Protein AF-A0A959SXS5-F1 (afdb_monomer_lite)

Foldseek 3Di:
DPDPDVPPDDDPVVPVVDDPPDVVVVVVVVVCCVVVVPDVPPDLAEDPVLLVVQLVVQLVVVVVVVDDSVLSSQLSNQLRVVCCVVVSYSPDVCVVVPDCPDPVNVVSSCVSNPPD

Secondary structure (DSSP, 8-state):
---SSTTS---GGGGGG--TT-HHHHHHHHHHHHHTT------SS--HHHHHHHHHHHHHHHHHTT--HHHHHHHHHHHHHHHHHH-SSTT-HHHHT--TTSHHHHHHHHHHH---

pLDDT: mean 74.67, std 17.05, range [42.69, 94.56]

Structure (mmCIF, N/CA/C/O backbone):
data_AF-A0A959SXS5-F1
#
_entry.id   AF-A0A959SXS5-F1
#
loop_
_atom_site.group_PDB
_atom_site.id
_atom_site.type_symbol
_atom_site.label_atom_id
_atom_site.label_alt_id
_atom_site.label_comp_id
_atom_site.label_asym_id
_atom_site.label_entity_id
_atom_site.label_seq_id
_atom_site.pdbx_PDB_ins_code
_atom_site.Cartn_x
_atom_site.Cartn_y
_atom_site.Cartn_z
_atom_site.occupancy
_atom_site.B_iso_or_equiv
_atom_site.auth_seq_id
_atom_site.auth_comp_id
_atom_site.auth_asym_id
_atom_site.auth_atom_id
_atom_site.pdbx_PDB_model_num
ATOM 1 N N . MET A 1 1 ? 10.890 -42.074 20.984 1.00 45.19 1 MET A N 1
ATOM 2 C CA . MET A 1 1 ? 12.254 -41.497 21.011 1.00 45.19 1 MET A CA 1
ATOM 3 C C . MET A 1 1 ? 12.168 -39.970 20.905 1.00 45.19 1 MET A C 1
ATOM 5 O O . MET A 1 1 ? 12.590 -39.388 19.918 1.00 45.19 1 MET A O 1
ATOM 9 N N . GLN A 1 2 ? 11.579 -39.317 21.913 1.00 48.97 2 GLN A N 1
ATOM 10 C CA . GLN A 1 2 ? 11.253 -37.881 21.908 1.00 48.97 2 GLN A CA 1
ATOM 11 C C . GLN A 1 2 ? 12.361 -37.024 22.551 1.00 48.97 2 GLN A C 1
ATOM 13 O O . GLN A 1 2 ? 12.145 -36.422 23.594 1.00 48.97 2 GLN A O 1
ATOM 18 N N . LYS A 1 3 ? 13.591 -37.037 22.015 1.00 51.00 3 LYS A N 1
ATOM 19 C CA . LYS A 1 3 ? 14.726 -36.325 22.653 1.00 51.00 3 LYS A CA 1
ATOM 20 C C . LYS A 1 3 ? 15.728 -35.649 21.700 1.00 51.00 3 LYS A C 1
ATOM 22 O O . LYS A 1 3 ? 16.873 -35.437 22.089 1.00 51.00 3 LYS A O 1
ATOM 27 N N . LYS A 1 4 ? 15.350 -35.312 20.460 1.00 48.31 4 LYS A N 1
ATOM 28 C CA . LYS A 1 4 ? 16.303 -34.724 19.487 1.00 48.31 4 LYS A CA 1
ATOM 29 C C . LYS A 1 4 ? 15.881 -33.443 18.759 1.00 48.31 4 LYS A C 1
ATOM 31 O O . LYS A 1 4 ? 16.700 -32.933 18.006 1.00 48.31 4 LYS A O 1
ATOM 36 N N . VAL A 1 5 ? 14.688 -32.896 18.993 1.00 48.09 5 VAL A N 1
ATOM 37 C CA . VAL A 1 5 ? 14.233 -31.691 18.265 1.00 48.09 5 VAL A CA 1
ATOM 38 C C . VAL A 1 5 ? 14.624 -30.392 18.984 1.00 48.09 5 VAL A C 1
ATOM 40 O O . VAL A 1 5 ? 15.113 -29.469 18.346 1.00 48.09 5 VAL A O 1
ATOM 43 N N . GLU A 1 6 ? 14.566 -30.349 20.317 1.00 45.81 6 GLU A N 1
ATOM 44 C CA . GLU A 1 6 ? 14.839 -29.127 21.105 1.00 45.81 6 GLU A CA 1
ATOM 45 C C . GLU A 1 6 ? 16.315 -28.689 21.175 1.00 45.81 6 GLU A C 1
ATOM 47 O O . GLU A 1 6 ? 16.627 -27.688 21.810 1.00 45.81 6 GLU A O 1
ATOM 52 N N . LYS A 1 7 ? 17.255 -29.414 20.551 1.00 48.09 7 LYS A N 1
ATOM 53 C CA . LYS A 1 7 ? 18.697 -29.117 20.675 1.00 48.09 7 LYS A CA 1
ATOM 54 C C . LYS A 1 7 ? 19.372 -28.556 19.422 1.00 48.09 7 LYS A C 1
ATOM 56 O O . LYS A 1 7 ? 20.569 -28.293 19.496 1.00 48.09 7 LYS A O 1
ATOM 61 N N . LYS A 1 8 ? 18.668 -28.407 18.290 1.00 51.72 8 LYS A N 1
ATOM 62 C CA . LYS A 1 8 ? 19.306 -28.036 17.007 1.00 51.72 8 LYS A CA 1
ATOM 63 C C . LYS A 1 8 ? 18.982 -26.623 16.500 1.00 51.72 8 LYS A C 1
ATOM 65 O O . LYS A 1 8 ? 19.728 -26.130 15.664 1.00 51.72 8 LYS A O 1
ATOM 70 N N . TYR A 1 9 ? 17.961 -25.949 17.032 1.00 51.72 9 TYR A N 1
ATOM 71 C CA . TYR A 1 9 ? 17.512 -24.653 16.505 1.00 51.72 9 TYR A CA 1
ATOM 72 C C . TYR A 1 9 ? 17.329 -23.617 17.625 1.00 51.72 9 TYR A C 1
ATOM 74 O O . TYR A 1 9 ? 16.232 -23.494 18.167 1.00 51.72 9 TYR A O 1
ATOM 82 N N . PRO A 1 10 ? 18.394 -22.908 18.032 1.00 45.06 10 PRO A N 1
ATOM 83 C CA . P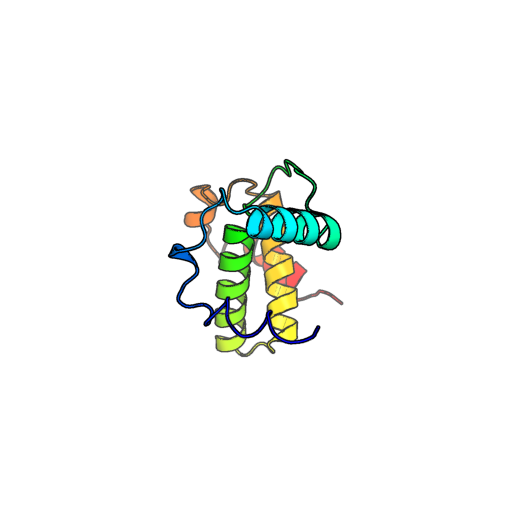RO A 1 10 ? 18.262 -21.745 18.894 1.00 45.06 10 PRO A CA 1
ATOM 84 C C . PRO A 1 10 ? 17.898 -20.519 18.043 1.00 45.06 10 PRO A C 1
ATOM 86 O O . PRO A 1 10 ? 18.715 -20.093 17.245 1.00 45.06 10 PRO A O 1
ATOM 89 N N . ASP A 1 11 ? 16.685 -19.997 18.239 1.00 47.75 11 ASP A N 1
ATOM 90 C CA . ASP A 1 11 ? 16.211 -18.633 17.927 1.00 47.75 11 ASP A CA 1
ATOM 91 C C . ASP A 1 11 ? 16.401 -18.057 16.492 1.00 47.75 11 ASP A C 1
ATOM 93 O O . ASP A 1 11 ? 17.235 -18.475 15.694 1.00 47.75 11 ASP A O 1
ATOM 97 N N . ALA A 1 12 ? 15.601 -17.047 16.131 1.00 50.56 12 ALA A N 1
ATOM 98 C CA . ALA A 1 12 ? 15.609 -16.411 14.804 1.00 50.56 12 ALA A CA 1
ATOM 99 C C . ALA A 1 12 ? 16.926 -15.667 14.475 1.00 50.56 12 ALA A C 1
ATOM 101 O O . ALA A 1 12 ? 17.135 -15.239 13.339 1.00 50.56 12 ALA A O 1
ATOM 102 N N . ALA A 1 13 ? 17.823 -15.526 15.457 1.00 49.69 13 ALA A N 1
ATOM 103 C CA . ALA A 1 13 ? 19.093 -14.812 15.358 1.00 49.69 13 ALA A CA 1
ATOM 104 C C . ALA A 1 13 ? 20.208 -15.566 14.599 1.00 49.69 13 ALA A C 1
ATOM 106 O O . ALA A 1 13 ? 21.196 -14.946 14.208 1.00 49.69 13 ALA A O 1
ATOM 107 N N . ASP A 1 14 ? 20.066 -16.873 14.353 1.00 51.84 14 ASP A N 1
ATOM 108 C CA . ASP A 1 14 ? 21.099 -17.708 13.714 1.00 51.84 14 ASP A CA 1
ATOM 109 C C . ASP A 1 14 ? 20.743 -18.147 12.275 1.00 51.84 14 ASP A C 1
ATOM 111 O O . ASP A 1 14 ? 21.318 -19.104 11.746 1.00 51.84 14 ASP A O 1
ATOM 115 N N . ALA A 1 15 ? 19.830 -17.428 11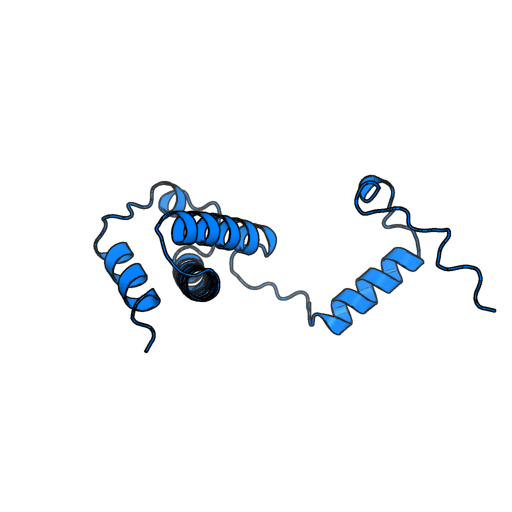.604 1.00 53.50 15 ALA A N 1
ATOM 116 C CA . ALA A 1 15 ? 19.420 -17.693 10.217 1.00 53.50 15 ALA A CA 1
ATOM 117 C C . ALA A 1 15 ? 20.605 -17.772 9.221 1.00 53.50 15 ALA A C 1
ATOM 119 O O . ALA A 1 15 ? 20.547 -18.508 8.238 1.00 53.50 15 ALA A O 1
ATOM 120 N N . ASP A 1 16 ? 21.703 -17.066 9.510 1.00 55.22 16 ASP A N 1
ATOM 121 C CA . ASP A 1 16 ? 22.919 -16.995 8.685 1.00 55.22 16 ASP A CA 1
ATOM 122 C C . ASP A 1 16 ? 23.753 -18.296 8.679 1.00 55.22 16 ASP A C 1
ATOM 124 O O . ASP A 1 16 ? 24.548 -18.537 7.775 1.00 55.22 16 ASP A O 1
ATOM 128 N N . LYS A 1 17 ? 23.548 -19.196 9.654 1.00 56.25 17 LYS A N 1
ATOM 129 C CA . LYS A 1 17 ? 24.293 -20.469 9.753 1.00 56.25 17 LYS A CA 1
ATOM 130 C C . LYS A 1 17 ? 23.618 -21.634 9.025 1.00 56.25 17 LYS A C 1
ATOM 132 O O . LYS A 1 17 ? 24.16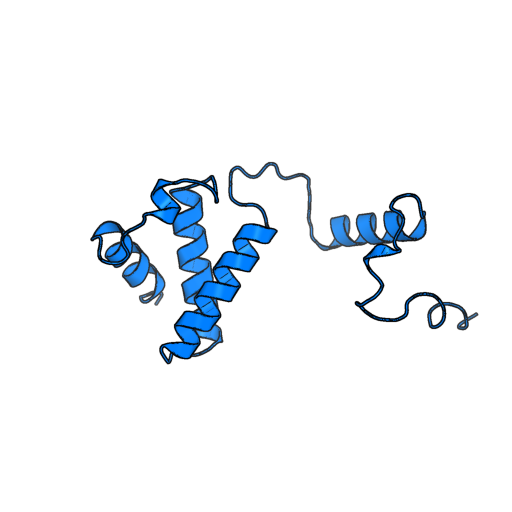0 -22.744 9.013 1.00 56.25 17 LYS A O 1
ATOM 137 N N . LEU A 1 18 ? 22.449 -21.416 8.418 1.00 55.59 18 LEU A N 1
ATOM 138 C CA . LEU A 1 18 ? 21.749 -22.440 7.644 1.00 55.59 18 LEU A CA 1
ATOM 139 C C . LEU A 1 18 ? 22.414 -22.620 6.277 1.00 55.59 18 LEU A C 1
ATOM 141 O O . LEU A 1 18 ? 22.201 -21.862 5.334 1.00 55.59 18 LEU A O 1
ATOM 145 N N . SER A 1 19 ? 23.215 -23.676 6.150 1.00 56.59 19 SER A N 1
ATOM 146 C CA . SER A 1 19 ? 23.745 -24.084 4.853 1.00 56.59 19 SER A CA 1
ATOM 147 C C . SER A 1 19 ? 22.636 -24.698 3.996 1.00 56.59 19 SER A C 1
ATOM 149 O O . SER A 1 19 ? 22.030 -25.698 4.381 1.00 56.59 19 SER A O 1
ATOM 151 N N . LEU A 1 20 ? 22.432 -24.171 2.781 1.00 54.50 20 LEU A N 1
ATOM 152 C CA . LEU A 1 20 ? 21.521 -24.738 1.770 1.00 54.50 20 LEU A CA 1
ATOM 153 C C . LEU A 1 20 ? 21.883 -26.182 1.360 1.00 54.50 20 LEU A C 1
ATOM 155 O O . LEU A 1 20 ? 21.122 -26.840 0.647 1.00 54.50 20 LEU A O 1
ATOM 159 N N . ALA A 1 21 ? 23.056 -26.679 1.763 1.00 55.22 21 ALA A N 1
ATOM 160 C CA . ALA A 1 21 ? 23.482 -28.048 1.514 1.00 55.22 21 ALA A CA 1
ATOM 161 C C . ALA A 1 21 ? 22.883 -29.061 2.506 1.00 55.22 21 ALA A C 1
ATOM 163 O O . ALA A 1 21 ? 22.855 -30.251 2.178 1.00 55.22 21 ALA A O 1
ATOM 164 N N . ASP A 1 22 ? 22.392 -28.613 3.665 1.00 67.06 22 ASP A N 1
ATOM 165 C CA . ASP A 1 22 ? 21.866 -29.489 4.712 1.00 67.06 22 ASP A CA 1
ATOM 166 C C . ASP A 1 22 ? 20.528 -30.106 4.276 1.00 67.06 22 ASP A C 1
ATOM 168 O O . ASP A 1 22 ? 19.618 -29.422 3.797 1.00 67.06 22 ASP A O 1
ATOM 172 N N . GLN A 1 23 ? 20.427 -31.429 4.383 1.00 60.81 23 GLN A N 1
ATOM 173 C CA . GLN A 1 23 ? 19.290 -32.179 3.850 1.00 60.81 23 GLN A CA 1
ATOM 174 C C . GLN A 1 23 ? 17.986 -31.852 4.595 1.00 60.81 23 GLN A C 1
ATOM 176 O O . GLN A 1 23 ? 16.935 -31.805 3.962 1.00 60.81 23 GLN A O 1
ATOM 181 N N . ASP A 1 24 ? 18.059 -31.541 5.892 1.00 61.03 24 ASP A N 1
ATOM 182 C CA . ASP A 1 24 ? 16.910 -31.101 6.694 1.00 61.03 24 ASP A CA 1
ATOM 183 C C . ASP A 1 24 ? 16.374 -29.737 6.225 1.00 61.03 24 ASP A C 1
ATOM 185 O O . ASP A 1 24 ? 15.165 -29.520 6.187 1.00 61.03 24 ASP A O 1
ATOM 189 N N . VAL A 1 25 ? 17.258 -28.825 5.804 1.00 64.56 25 VAL A N 1
ATOM 190 C CA . VAL A 1 25 ? 16.866 -27.508 5.271 1.00 64.56 25 VAL A CA 1
ATOM 191 C C . VAL A 1 25 ? 16.173 -27.663 3.923 1.00 64.56 25 VAL A C 1
ATOM 193 O O . VAL A 1 25 ? 15.182 -26.989 3.653 1.00 64.56 25 VAL A O 1
ATOM 196 N N . LYS A 1 26 ? 16.645 -28.593 3.087 1.00 66.38 26 LYS A N 1
ATOM 197 C CA . LYS A 1 26 ? 15.996 -28.914 1.808 1.00 66.38 26 LYS A CA 1
ATOM 198 C C . LYS A 1 26 ? 14.610 -29.517 2.006 1.00 66.38 26 LYS A C 1
ATOM 200 O O . LYS A 1 26 ? 13.702 -29.144 1.269 1.00 66.38 26 LYS A O 1
ATOM 205 N N . ASP A 1 27 ? 14.450 -30.406 2.983 1.00 67.69 27 ASP A N 1
ATOM 206 C CA . ASP A 1 27 ? 13.166 -31.040 3.293 1.00 67.69 27 ASP A CA 1
ATOM 207 C C . ASP A 1 27 ? 12.167 -30.016 3.852 1.00 67.69 27 ASP A C 1
ATOM 209 O O . ASP A 1 27 ? 11.038 -29.931 3.377 1.00 67.69 27 ASP A O 1
ATOM 213 N N . MET A 1 28 ? 12.621 -29.124 4.741 1.00 64.56 28 MET A N 1
ATOM 214 C CA . MET A 1 28 ? 11.793 -28.044 5.287 1.00 64.56 28 MET A CA 1
ATOM 215 C C . MET A 1 28 ? 11.410 -26.998 4.228 1.00 64.56 28 MET A C 1
ATOM 217 O O . MET A 1 28 ? 10.277 -26.527 4.211 1.00 64.56 28 MET A O 1
ATOM 221 N N . ILE A 1 29 ? 12.308 -26.663 3.291 1.00 67.19 29 ILE A N 1
ATOM 222 C CA . ILE A 1 29 ? 11.976 -25.811 2.134 1.00 67.19 29 ILE A CA 1
ATOM 223 C C . ILE A 1 29 ? 10.987 -26.521 1.202 1.00 67.19 29 ILE A C 1
ATOM 225 O O . ILE A 1 29 ? 10.078 -25.876 0.678 1.00 67.19 29 ILE A O 1
ATOM 229 N N . ALA A 1 30 ? 11.152 -27.824 0.968 1.00 64.12 30 ALA A N 1
ATOM 230 C CA . ALA A 1 30 ? 10.249 -28.600 0.126 1.00 64.12 30 ALA A CA 1
ATOM 231 C C . ALA A 1 30 ? 8.845 -28.691 0.741 1.00 64.12 30 ALA A C 1
ATOM 233 O O . ALA A 1 30 ? 7.860 -28.512 0.023 1.00 64.12 30 ALA A O 1
ATOM 234 N N . ASP A 1 31 ? 8.753 -28.888 2.056 1.00 64.50 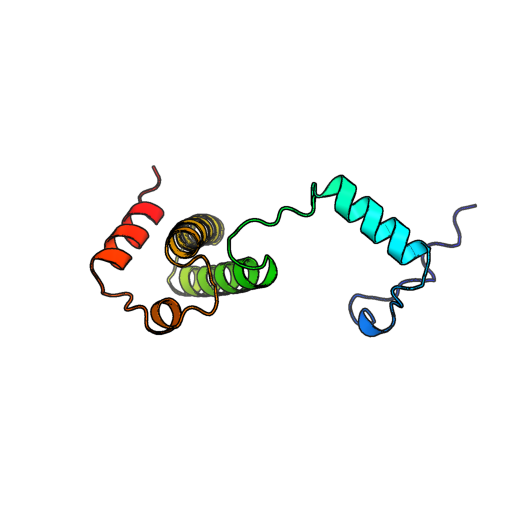31 ASP A N 1
ATOM 235 C CA . ASP A 1 31 ? 7.489 -28.929 2.788 1.00 64.50 31 ASP A CA 1
ATOM 236 C C . ASP A 1 31 ? 6.825 -27.544 2.849 1.00 64.50 31 ASP A C 1
ATOM 238 O O . ASP A 1 31 ? 5.661 -27.416 2.475 1.00 64.50 31 ASP A O 1
ATOM 242 N N . CYS A 1 32 ? 7.583 -26.473 3.130 1.00 61.66 32 CYS A N 1
ATOM 243 C CA . CYS A 1 32 ? 7.086 -25.095 3.021 1.00 61.66 32 CYS A CA 1
ATOM 244 C C . CYS A 1 32 ? 6.585 -24.767 1.608 1.00 61.66 32 CYS A C 1
ATOM 246 O O . CYS A 1 32 ? 5.524 -24.167 1.461 1.00 61.66 32 CYS A O 1
ATOM 248 N N . ARG A 1 33 ? 7.295 -25.175 0.545 1.00 64.38 33 ARG A N 1
ATOM 249 C CA . ARG A 1 33 ? 6.829 -24.976 -0.842 1.00 64.38 33 ARG A CA 1
ATOM 250 C C . ARG A 1 33 ? 5.527 -25.722 -1.121 1.00 64.38 33 ARG A C 1
ATOM 252 O O . ARG A 1 33 ? 4.664 -25.194 -1.821 1.00 64.38 33 ARG A O 1
ATOM 259 N N . LYS A 1 34 ? 5.382 -26.928 -0.572 1.00 54.91 34 LYS A N 1
ATOM 260 C CA . LYS A 1 34 ? 4.215 -27.789 -0.773 1.00 54.91 34 LYS A CA 1
ATOM 261 C C . LYS A 1 34 ? 3.001 -27.338 0.043 1.00 54.91 34 LYS A C 1
ATOM 263 O O . LYS A 1 34 ? 1.887 -27.419 -0.464 1.00 54.91 34 LYS A O 1
ATOM 268 N N . ALA A 1 35 ? 3.211 -26.817 1.252 1.00 51.09 35 ALA A N 1
ATOM 269 C CA . ALA A 1 35 ? 2.170 -26.262 2.114 1.00 51.09 35 ALA A CA 1
ATOM 270 C C . ALA A 1 35 ? 1.738 -24.846 1.689 1.00 51.09 35 ALA A C 1
ATOM 272 O O . ALA A 1 35 ? 0.565 -24.505 1.807 1.00 51.09 35 ALA A O 1
ATOM 273 N N . ALA A 1 36 ? 2.657 -24.034 1.153 1.00 55.12 36 ALA A N 1
ATOM 274 C CA . ALA A 1 36 ? 2.380 -22.654 0.750 1.00 55.12 36 ALA A CA 1
ATOM 275 C C . ALA A 1 36 ? 1.904 -22.498 -0.706 1.00 55.12 36 ALA A C 1
ATOM 277 O O . ALA A 1 36 ? 1.686 -21.371 -1.146 1.00 55.12 36 ALA A O 1
ATOM 278 N N . GLY A 1 37 ? 1.789 -23.586 -1.479 1.00 49.19 37 GLY A N 1
ATOM 279 C CA . GLY A 1 37 ? 1.415 -23.504 -2.896 1.00 49.19 37 GLY A CA 1
ATOM 280 C C . GLY A 1 37 ? 2.382 -22.657 -3.731 1.00 49.19 37 GLY A C 1
ATOM 281 O O . GLY A 1 37 ? 1.992 -22.123 -4.767 1.00 49.19 37 GLY A O 1
ATOM 282 N N . ILE A 1 38 ? 3.642 -22.520 -3.297 1.00 58.56 38 ILE A N 1
ATOM 283 C CA . ILE A 1 38 ? 4.672 -21.790 -4.043 1.00 58.56 38 ILE A CA 1
ATOM 284 C C . ILE A 1 38 ? 5.184 -22.734 -5.131 1.00 58.56 38 ILE A C 1
ATOM 286 O O . ILE A 1 38 ? 6.265 -23.322 -5.047 1.00 58.56 38 ILE A O 1
ATOM 290 N N . GLY A 1 39 ? 4.361 -22.894 -6.166 1.00 49.72 39 GLY A N 1
ATOM 291 C CA . GLY A 1 39 ? 4.880 -23.144 -7.497 1.00 49.72 39 GLY A CA 1
ATOM 292 C C . GLY A 1 39 ? 5.826 -22.004 -7.857 1.00 49.72 39 GLY A C 1
ATOM 293 O O . GLY A 1 39 ? 5.687 -20.880 -7.373 1.00 49.72 39 GLY A O 1
ATOM 294 N N . THR A 1 40 ? 6.816 -22.284 -8.694 1.00 51.47 40 THR A N 1
ATOM 295 C CA . THR A 1 40 ? 7.538 -21.248 -9.432 1.00 51.47 40 THR A CA 1
ATOM 296 C C . THR A 1 40 ? 6.552 -20.583 -10.389 1.00 51.47 40 THR A C 1
ATOM 298 O O . THR A 1 40 ? 6.552 -20.853 -11.586 1.00 51.47 40 THR A O 1
ATOM 301 N N . SER A 1 41 ? 5.648 -19.781 -9.842 1.00 46.72 41 SER A N 1
ATOM 302 C CA . SER A 1 41 ? 4.830 -18.860 -10.596 1.00 46.72 41 SER A CA 1
ATOM 303 C C . SER A 1 41 ? 5.749 -17.690 -10.874 1.00 46.72 41 SER A C 1
ATOM 305 O O . SER A 1 41 ? 5.992 -16.846 -10.013 1.00 46.72 41 SER A O 1
ATOM 307 N N . SER A 1 42 ? 6.344 -17.699 -12.063 1.00 51.25 42 SER A N 1
ATOM 308 C CA . SER A 1 42 ? 6.733 -16.470 -12.737 1.00 51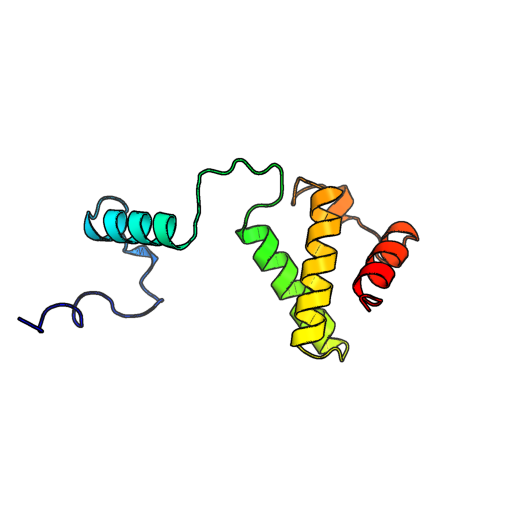.25 42 SER A CA 1
ATOM 309 C C . SER A 1 42 ? 5.457 -15.646 -12.904 1.00 51.25 42 SER A C 1
ATOM 311 O O . SER A 1 42 ? 4.782 -15.736 -13.921 1.00 51.25 42 SER A O 1
ATOM 313 N N . SER A 1 43 ? 5.054 -14.967 -11.837 1.00 48.78 43 SER A N 1
ATOM 314 C CA . SER A 1 43 ? 4.000 -13.974 -11.876 1.00 48.78 43 SER A CA 1
ATOM 315 C C . SER A 1 43 ? 4.703 -12.669 -12.203 1.00 48.78 43 SER A C 1
ATOM 317 O O . SER A 1 43 ? 5.473 -12.173 -11.385 1.00 48.78 43 SER A O 1
ATOM 319 N N . ASP A 1 44 ? 4.518 -12.171 -13.422 1.00 63.16 44 ASP A N 1
ATOM 320 C CA . ASP A 1 44 ? 4.816 -10.786 -13.775 1.00 63.16 44 ASP A CA 1
ATOM 321 C C . ASP A 1 44 ? 4.213 -9.862 -12.700 1.00 63.16 44 ASP A C 1
ATOM 323 O O . ASP A 1 44 ? 2.993 -9.788 -12.563 1.00 63.16 44 ASP A O 1
ATOM 327 N N . GLY A 1 45 ? 5.062 -9.237 -11.882 1.00 72.81 45 GLY A N 1
ATOM 328 C CA . GLY A 1 45 ? 4.647 -8.479 -10.702 1.00 72.81 45 GLY A CA 1
ATOM 329 C C . GLY A 1 45 ? 5.782 -8.294 -9.695 1.00 72.81 45 GLY A C 1
ATOM 330 O O . GLY A 1 45 ? 6.935 -8.661 -9.950 1.00 72.81 45 GLY A O 1
ATOM 331 N N . TRP A 1 46 ? 5.470 -7.706 -8.538 1.00 85.81 46 TRP A N 1
ATOM 332 C CA . TRP A 1 46 ? 6.473 -7.406 -7.520 1.00 85.81 46 TRP A CA 1
ATOM 333 C C . TRP A 1 46 ? 6.969 -8.675 -6.830 1.00 85.81 46 TRP A C 1
ATOM 335 O O . TRP A 1 46 ? 6.264 -9.678 -6.702 1.00 85.81 46 TRP A O 1
ATOM 345 N N . SER A 1 47 ? 8.198 -8.626 -6.315 1.00 86.31 47 SER A N 1
ATOM 346 C CA . SER A 1 47 ? 8.692 -9.707 -5.466 1.00 86.31 47 SER A CA 1
ATOM 347 C C . SER A 1 47 ? 7.861 -9.777 -4.187 1.00 86.31 47 SER A C 1
ATOM 349 O O . SER A 1 47 ? 7.501 -8.748 -3.624 1.00 86.31 47 SER A O 1
ATOM 351 N N . ARG A 1 48 ? 7.657 -10.979 -3.632 1.00 83.50 48 ARG A N 1
ATOM 352 C CA . ARG A 1 48 ? 6.947 -11.141 -2.346 1.00 83.50 48 ARG A CA 1
ATOM 353 C C . ARG A 1 48 ? 7.533 -10.272 -1.229 1.00 83.50 48 ARG A C 1
ATOM 355 O O . ARG A 1 48 ? 6.805 -9.810 -0.360 1.00 83.50 48 ARG A O 1
ATOM 362 N N . LYS A 1 49 ? 8.851 -10.054 -1.254 1.00 85.62 49 LYS A N 1
ATOM 363 C CA . LYS A 1 49 ? 9.522 -9.131 -0.338 1.00 85.62 49 LYS A CA 1
ATOM 364 C C . LYS A 1 49 ? 9.039 -7.688 -0.534 1.00 85.62 49 LYS A C 1
ATOM 366 O O . LYS A 1 49 ? 8.598 -7.091 0.436 1.00 85.62 49 LYS A O 1
ATOM 371 N N . ASP A 1 50 ? 9.037 -7.184 -1.764 1.00 86.44 50 ASP A N 1
ATOM 372 C CA . ASP A 1 50 ? 8.596 -5.819 -2.083 1.00 86.44 50 ASP A CA 1
ATOM 373 C C . ASP A 1 50 ? 7.115 -5.599 -1.751 1.00 86.44 50 ASP A C 1
ATOM 375 O O . ASP A 1 50 ? 6.751 -4.558 -1.210 1.00 86.44 50 ASP A O 1
ATOM 379 N N . GLN A 1 51 ? 6.267 -6.600 -2.013 1.00 88.69 51 GLN A N 1
ATOM 380 C CA . GLN A 1 51 ? 4.854 -6.573 -1.624 1.00 88.69 51 GLN A CA 1
ATOM 381 C C . GLN A 1 51 ? 4.706 -6.418 -0.105 1.00 88.69 51 GLN A C 1
ATOM 383 O O . GLN A 1 51 ? 4.002 -5.526 0.364 1.00 88.69 51 GLN A O 1
ATOM 388 N N . LEU A 1 52 ? 5.413 -7.247 0.673 1.00 89.12 52 LEU A N 1
ATOM 389 C CA . LEU A 1 52 ? 5.382 -7.191 2.136 1.00 89.12 52 LEU A CA 1
ATOM 390 C C . LEU A 1 52 ? 5.963 -5.882 2.682 1.00 89.12 52 LEU A C 1
ATOM 392 O O . LEU A 1 52 ? 5.408 -5.326 3.626 1.00 89.12 52 LEU A O 1
ATOM 396 N N . ASP A 1 53 ? 7.066 -5.391 2.118 1.00 90.62 53 ASP A N 1
ATOM 397 C CA . ASP A 1 53 ? 7.678 -4.123 2.525 1.00 90.62 53 ASP A CA 1
ATOM 398 C C . ASP A 1 53 ? 6.720 -2.944 2.265 1.00 90.62 53 ASP A C 1
ATOM 400 O O . ASP A 1 53 ? 6.543 -2.085 3.135 1.00 90.62 53 ASP A O 1
ATOM 404 N N . PHE A 1 54 ? 6.033 -2.930 1.117 1.00 91.06 54 PHE A N 1
ATOM 405 C CA . PHE A 1 54 ? 5.033 -1.912 0.800 1.00 91.06 54 PHE A CA 1
ATOM 406 C C . PHE A 1 54 ? 3.824 -1.973 1.730 1.00 91.06 54 PHE A C 1
ATOM 408 O O . PHE A 1 54 ? 3.473 -0.955 2.326 1.00 91.06 54 PHE A O 1
ATOM 415 N N . VAL A 1 55 ? 3.204 -3.149 1.883 1.00 91.94 55 VAL A N 1
ATOM 416 C CA . VAL A 1 55 ? 1.995 -3.299 2.705 1.00 91.94 55 VAL A CA 1
ATOM 417 C C . VAL A 1 55 ? 2.300 -2.943 4.157 1.00 91.94 55 VAL A C 1
ATOM 419 O O . VAL A 1 55 ? 1.584 -2.129 4.729 1.00 91.94 55 VAL A O 1
ATOM 422 N N . ASN A 1 56 ? 3.406 -3.429 4.731 1.00 92.75 56 ASN A N 1
ATOM 423 C CA . ASN A 1 56 ? 3.788 -3.068 6.101 1.00 92.75 56 ASN A CA 1
ATOM 424 C C . ASN A 1 56 ? 4.004 -1.559 6.264 1.00 92.75 56 ASN A C 1
ATOM 426 O O . ASN A 1 56 ? 3.522 -0.964 7.227 1.00 92.75 56 ASN A O 1
ATOM 430 N N . SER A 1 57 ? 4.721 -0.917 5.339 1.00 92.38 57 SER A N 1
ATOM 431 C CA . SER A 1 57 ? 4.947 0.533 5.387 1.00 92.38 57 SER A CA 1
ATOM 432 C C . SER A 1 57 ? 3.635 1.315 5.275 1.00 92.38 57 SER A C 1
ATOM 434 O O . SER A 1 57 ? 3.398 2.259 6.032 1.00 92.38 57 SER A O 1
ATOM 436 N N . CYS A 1 58 ? 2.756 0.892 4.366 1.00 92.69 58 CYS A N 1
ATOM 437 C CA . CYS A 1 58 ? 1.446 1.489 4.166 1.00 92.69 58 CYS A CA 1
ATOM 438 C C . CYS A 1 58 ? 0.567 1.354 5.417 1.00 92.69 58 CYS A C 1
ATOM 440 O O . CYS A 1 58 ? 0.012 2.355 5.867 1.00 92.69 58 CYS A O 1
ATOM 442 N N . VAL A 1 59 ? 0.493 0.159 6.014 1.00 93.44 59 VAL A N 1
ATOM 443 C CA . VAL A 1 59 ? -0.330 -0.112 7.203 1.00 93.44 59 VAL A CA 1
ATOM 444 C C . VAL A 1 59 ? 0.129 0.745 8.371 1.00 93.44 59 VAL A C 1
ATOM 446 O O . VAL A 1 59 ? -0.693 1.425 8.975 1.00 93.44 59 VAL A O 1
ATOM 449 N N . ASN A 1 60 ? 1.440 0.797 8.636 1.00 94.56 60 ASN A N 1
ATOM 450 C CA . ASN A 1 60 ? 1.984 1.644 9.698 1.00 94.56 60 ASN A CA 1
ATOM 451 C C . ASN A 1 60 ? 1.548 3.106 9.521 1.00 94.56 60 ASN A C 1
ATOM 453 O O . ASN A 1 60 ? 1.025 3.703 10.456 1.00 94.56 60 ASN A O 1
ATOM 457 N N . LYS A 1 61 ? 1.659 3.656 8.304 1.00 91.94 61 LYS A N 1
ATOM 458 C CA . LYS A 1 61 ? 1.234 5.036 8.022 1.00 91.94 61 LYS A CA 1
ATOM 459 C C . LYS A 1 61 ? -0.275 5.243 8.126 1.00 91.94 61 LYS A C 1
ATOM 461 O O . LYS A 1 61 ? -0.710 6.299 8.576 1.00 91.94 61 LYS A O 1
ATOM 466 N N . ALA A 1 62 ? -1.073 4.274 7.688 1.00 90.81 62 ALA A N 1
ATOM 467 C CA . ALA A 1 62 ? -2.527 4.346 7.770 1.00 90.81 62 ALA A CA 1
ATOM 468 C C . ALA A 1 62 ? -3.000 4.317 9.232 1.00 90.81 62 ALA A C 1
ATOM 470 O O . ALA A 1 62 ? -3.843 5.127 9.619 1.00 90.81 62 ALA A O 1
ATOM 471 N N . VAL A 1 63 ? -2.392 3.463 10.059 1.00 94.44 63 VAL A N 1
ATOM 472 C CA . VAL A 1 63 ? -2.646 3.400 11.504 1.00 94.44 63 VAL A CA 1
ATOM 473 C C . VAL A 1 63 ? -2.183 4.679 12.206 1.00 94.44 63 VAL A C 1
ATOM 475 O O . VAL A 1 63 ? -2.934 5.242 13.000 1.00 94.44 63 VAL A O 1
ATOM 478 N N . GLU A 1 64 ? -1.002 5.212 11.869 1.00 94.12 64 GLU A N 1
ATOM 479 C CA . GLU A 1 64 ? -0.552 6.535 12.341 1.00 94.12 64 GLU A CA 1
ATOM 480 C C . GLU A 1 64 ? -1.535 7.656 11.951 1.00 94.12 64 GLU A C 1
ATOM 482 O O . GLU A 1 64 ? -1.704 8.627 12.690 1.00 94.12 64 GLU A O 1
ATOM 487 N N . GLY A 1 65 ? -2.209 7.510 10.806 1.00 88.44 65 GLY A N 1
ATOM 488 C CA . GLY A 1 65 ? -3.271 8.393 10.325 1.00 88.44 65 GLY A CA 1
ATOM 489 C C . GLY A 1 65 ? -4.636 8.195 10.997 1.00 88.44 65 GLY A C 1
ATOM 490 O O . GLY A 1 65 ? -5.562 8.946 10.694 1.00 88.44 65 GLY A O 1
ATOM 491 N N . GLY A 1 66 ? -4.769 7.226 11.908 1.00 91.00 66 GLY A N 1
ATOM 492 C CA . GLY A 1 66 ? -5.990 6.955 12.671 1.00 91.00 66 GLY A CA 1
ATOM 493 C C . GLY A 1 66 ? -6.903 5.872 12.089 1.00 91.00 66 GLY A C 1
ATOM 494 O O . GLY A 1 66 ? -8.036 5.747 12.547 1.00 91.00 66 GLY A O 1
ATOM 495 N N . MET A 1 67 ? -6.444 5.104 11.097 1.00 90.88 67 MET A N 1
ATOM 496 C CA . MET A 1 67 ? -7.168 3.933 10.593 1.00 90.88 67 MET A CA 1
ATOM 497 C C . MET A 1 67 ? -6.993 2.734 11.540 1.00 90.88 67 MET A C 1
ATOM 499 O O . MET A 1 67 ? -5.934 2.565 12.144 1.00 90.88 67 MET A O 1
ATOM 503 N N . GLU A 1 68 ? -8.017 1.889 11.677 1.00 93.38 68 GLU A N 1
ATOM 504 C CA . GLU A 1 68 ? -7.889 0.635 12.427 1.00 93.38 68 GLU A CA 1
ATOM 505 C C . GLU A 1 68 ? -6.954 -0.338 11.690 1.00 93.38 68 GLU A C 1
ATOM 507 O O . GLU A 1 68 ? -6.890 -0.329 10.464 1.00 93.38 68 GLU A O 1
ATOM 512 N N . GLU A 1 69 ? -6.222 -1.187 12.414 1.00 89.94 69 GLU A N 1
ATOM 513 C CA . GLU A 1 69 ? -5.209 -2.078 11.825 1.00 89.94 69 GLU A CA 1
ATOM 514 C C . GLU A 1 69 ? -5.781 -3.001 10.733 1.00 89.94 69 GLU A C 1
ATOM 516 O O . GLU A 1 69 ? -5.167 -3.162 9.680 1.00 89.94 69 GLU A O 1
ATOM 521 N N . LEU A 1 70 ? -6.981 -3.557 10.937 1.00 89.62 70 LEU A N 1
ATOM 522 C CA . LEU A 1 70 ? -7.637 -4.435 9.958 1.00 89.62 70 LEU A CA 1
ATOM 523 C C . LEU A 1 70 ? -8.102 -3.684 8.700 1.00 89.62 70 LEU A C 1
ATOM 525 O O . LEU A 1 70 ? -7.982 -4.202 7.583 1.00 89.62 70 LEU A O 1
ATOM 529 N N . ASP A 1 71 ? -8.592 -2.458 8.871 1.00 89.00 71 ASP A N 1
ATOM 530 C CA . ASP A 1 71 ? -8.984 -1.591 7.759 1.00 89.00 71 ASP A CA 1
ATOM 531 C C . ASP A 1 71 ? -7.751 -1.110 6.990 1.00 89.00 71 ASP A C 1
ATOM 533 O O . ASP A 1 71 ? -7.739 -1.125 5.760 1.00 89.00 71 ASP A O 1
ATOM 537 N N . ALA A 1 72 ? -6.674 -0.773 7.704 1.00 91.75 72 ALA A N 1
ATOM 538 C CA . ALA A 1 72 ? -5.385 -0.399 7.136 1.00 91.75 72 ALA A CA 1
ATOM 539 C C . ALA A 1 72 ? -4.789 -1.537 6.315 1.00 91.75 72 ALA A C 1
ATOM 541 O O . ALA A 1 72 ? -4.341 -1.306 5.194 1.00 91.75 72 ALA A O 1
ATOM 542 N N . GLN A 1 73 ? -4.831 -2.764 6.836 1.00 91.94 73 GLN A N 1
ATOM 543 C CA . GLN A 1 73 ? -4.413 -3.963 6.116 1.00 91.94 73 GLN A CA 1
ATOM 544 C C . GLN A 1 73 ? -5.189 -4.088 4.797 1.00 91.94 73 GLN A C 1
ATOM 546 O O . GLN A 1 73 ? -4.594 -4.091 3.721 1.00 91.94 73 GLN A O 1
ATOM 551 N N . SER A 1 74 ? -6.523 -4.065 4.869 1.00 92.00 74 SER A N 1
ATOM 552 C CA . SER A 1 74 ? -7.406 -4.199 3.702 1.00 92.00 74 SER A CA 1
ATOM 553 C C . SER A 1 74 ? -7.204 -3.085 2.664 1.00 92.00 74 SER A C 1
ATOM 555 O O . SER A 1 74 ? -7.170 -3.344 1.455 1.00 92.00 74 SER A O 1
ATOM 557 N N . TYR A 1 75 ? -7.036 -1.845 3.125 1.00 92.44 75 TYR A N 1
ATOM 558 C CA . TYR A 1 75 ? -6.740 -0.682 2.293 1.00 92.44 75 TYR A CA 1
ATOM 559 C C . TYR A 1 75 ? -5.383 -0.821 1.590 1.00 92.44 75 TYR A C 1
ATOM 561 O O . TYR A 1 75 ? -5.283 -0.623 0.376 1.00 92.44 75 TYR A O 1
ATOM 569 N N . CYS A 1 76 ? -4.343 -1.200 2.327 1.00 93.44 76 CYS A N 1
ATOM 570 C CA . CYS A 1 76 ? -2.986 -1.304 1.807 1.00 93.44 76 CYS A CA 1
ATOM 571 C C . CYS A 1 76 ? -2.805 -2.477 0.845 1.00 93.44 76 CYS A C 1
ATOM 573 O O . CYS A 1 76 ? -2.146 -2.308 -0.181 1.00 93.44 76 CYS A O 1
ATOM 575 N N . ASP A 1 77 ? -3.443 -3.617 1.110 1.00 91.38 77 ASP A N 1
ATOM 576 C CA . ASP A 1 77 ? -3.497 -4.741 0.172 1.00 91.38 77 ASP A CA 1
ATOM 577 C C . ASP A 1 77 ? -4.221 -4.339 -1.128 1.00 91.38 77 ASP A C 1
ATOM 579 O O . ASP A 1 77 ? -3.756 -4.626 -2.232 1.00 91.38 77 ASP A O 1
ATOM 583 N N . CYS A 1 78 ? -5.321 -3.581 -1.028 1.00 94.00 78 CYS A N 1
ATOM 584 C CA . CYS A 1 78 ? -6.007 -3.044 -2.205 1.00 94.00 78 CYS A CA 1
ATOM 585 C C . CYS A 1 78 ? -5.125 -2.091 -3.028 1.00 94.00 78 CYS A C 1
ATOM 587 O O . CYS A 1 78 ? -5.096 -2.167 -4.260 1.00 94.00 78 CYS A O 1
ATOM 589 N N . MET A 1 79 ? -4.408 -1.189 -2.357 1.00 91.81 79 MET A N 1
ATOM 590 C CA . MET A 1 79 ? -3.514 -0.237 -3.014 1.00 91.81 79 MET A CA 1
ATOM 591 C C . MET A 1 79 ? -2.340 -0.944 -3.688 1.00 91.81 79 MET A C 1
ATOM 593 O O . MET A 1 79 ? -1.986 -0.592 -4.814 1.00 91.81 79 MET A O 1
ATOM 597 N N . GLN A 1 80 ? -1.771 -1.956 -3.032 1.00 90.75 80 GLN A N 1
ATOM 598 C CA . GLN A 1 80 ? -0.681 -2.762 -3.570 1.00 90.75 80 GLN A CA 1
ATOM 599 C C . GLN A 1 80 ? -1.096 -3.465 -4.866 1.00 90.75 80 GLN A C 1
ATOM 601 O O . GLN A 1 80 ? -0.396 -3.330 -5.865 1.00 90.75 80 GLN A O 1
ATOM 606 N N . ASP A 1 81 ? -2.256 -4.127 -4.895 1.00 90.25 81 ASP A N 1
ATOM 607 C CA . ASP A 1 81 ? -2.773 -4.801 -6.096 1.00 90.25 81 ASP A CA 1
ATOM 608 C C . ASP A 1 81 ? -2.942 -3.829 -7.280 1.00 90.25 81 ASP A C 1
ATOM 610 O O . ASP A 1 81 ? -2.546 -4.125 -8.411 1.00 90.25 81 ASP A O 1
ATOM 614 N N . LYS A 1 82 ? -3.486 -2.632 -7.032 1.00 90.31 82 LYS A N 1
ATOM 615 C CA . LYS A 1 82 ? -3.662 -1.613 -8.080 1.00 90.31 82 LYS A CA 1
ATOM 616 C C . LYS A 1 82 ? -2.333 -1.050 -8.577 1.00 90.31 82 LYS A C 1
ATOM 618 O O . LYS A 1 82 ? -2.186 -0.811 -9.778 1.00 90.31 82 LYS A O 1
ATOM 623 N N . LEU A 1 83 ? -1.385 -0.828 -7.669 1.00 89.12 83 LEU A N 1
ATOM 624 C CA . LEU A 1 83 ? -0.055 -0.337 -8.009 1.00 89.12 83 LEU A CA 1
ATOM 625 C C . LEU A 1 83 ? 0.747 -1.382 -8.771 1.00 89.12 83 LEU A C 1
ATOM 627 O O . LEU A 1 83 ? 1.326 -1.032 -9.788 1.00 89.12 83 LEU A O 1
ATOM 631 N N . GLU A 1 84 ? 0.721 -2.646 -8.360 1.00 88.38 84 GLU A N 1
ATO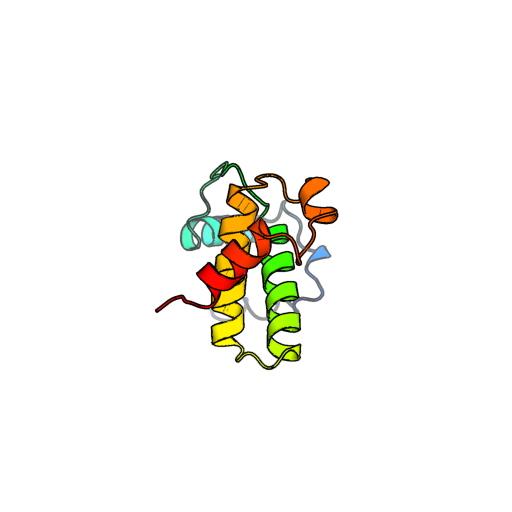M 632 C CA . GLU A 1 84 ? 1.407 -3.735 -9.059 1.00 88.38 84 GLU A CA 1
ATOM 633 C C . GLU A 1 84 ? 0.844 -3.937 -10.472 1.00 88.38 84 GLU A C 1
ATOM 635 O O . GLU A 1 84 ? 1.600 -4.092 -11.427 1.00 88.38 84 GLU A O 1
ATOM 640 N N . LYS A 1 85 ? -0.479 -3.832 -10.653 1.00 87.62 85 LYS A N 1
ATOM 641 C CA . LYS A 1 85 ? -1.103 -3.890 -11.989 1.00 87.62 85 LYS A CA 1
ATOM 642 C C . LYS A 1 85 ? -0.670 -2.752 -12.907 1.00 87.62 85 LYS A C 1
ATOM 644 O O . LYS A 1 85 ? -0.616 -2.935 -14.122 1.00 87.62 85 LYS A O 1
ATOM 649 N N . LYS A 1 86 ? -0.420 -1.567 -12.347 1.00 86.94 86 LYS A N 1
ATOM 650 C CA . LYS A 1 86 ? -0.010 -0.388 -13.119 1.00 86.94 86 LYS A CA 1
ATOM 651 C C . LYS A 1 86 ? 1.504 -0.330 -13.333 1.00 86.94 86 LYS A C 1
ATOM 653 O O . LYS A 1 86 ? 1.947 0.073 -14.402 1.00 86.94 86 LYS A O 1
ATOM 658 N N . TYR A 1 87 ? 2.261 -0.756 -12.333 1.00 88.31 87 TYR A N 1
ATOM 659 C CA . TYR A 1 87 ? 3.715 -0.779 -12.275 1.00 88.31 87 TYR A CA 1
ATOM 660 C C . TYR A 1 87 ? 4.143 -2.196 -11.898 1.00 88.31 87 TYR A C 1
ATOM 662 O O . TYR A 1 87 ? 4.438 -2.455 -10.735 1.00 88.31 87 TYR A O 1
ATOM 670 N N . PRO A 1 88 ? 4.191 -3.140 -12.850 1.00 85.31 88 PRO A N 1
ATOM 671 C CA . PRO A 1 88 ? 4.569 -4.524 -12.558 1.00 85.31 88 PRO A CA 1
ATOM 672 C C . PRO A 1 88 ? 6.012 -4.654 -12.048 1.00 85.31 88 PRO A C 1
ATOM 674 O O . PRO A 1 88 ? 6.377 -5.679 -11.481 1.00 85.31 88 PRO A O 1
ATOM 677 N N . ASN A 1 89 ? 6.830 -3.611 -12.212 1.00 82.56 89 ASN A N 1
ATOM 678 C CA . ASN A 1 89 ? 8.156 -3.502 -11.624 1.00 82.56 89 ASN A CA 1
ATOM 679 C C . ASN A 1 89 ? 8.118 -2.592 -10.382 1.00 82.56 89 ASN A C 1
ATOM 681 O O . ASN A 1 89 ? 7.810 -1.407 -10.485 1.00 82.56 89 ASN A O 1
ATOM 685 N N . SER A 1 90 ? 8.480 -3.133 -9.218 1.00 79.12 90 SER A N 1
ATOM 686 C CA . SER A 1 90 ? 8.559 -2.400 -7.943 1.00 79.12 90 SER A CA 1
ATOM 687 C C . SER A 1 90 ? 9.625 -1.299 -7.929 1.00 79.12 90 SER A C 1
ATOM 689 O O . SER A 1 90 ? 9.558 -0.382 -7.115 1.00 79.12 90 SER A O 1
ATOM 691 N N . GLY A 1 91 ? 10.608 -1.368 -8.828 1.00 82.50 91 GLY A N 1
ATOM 692 C CA . GLY A 1 91 ? 11.646 -0.354 -9.013 1.00 82.50 91 GLY A CA 1
ATOM 693 C C . GLY A 1 91 ? 11.328 0.671 -10.099 1.00 82.50 91 GLY A C 1
ATOM 694 O O . GLY A 1 91 ? 12.241 1.372 -10.538 1.00 82.50 91 GLY A O 1
ATOM 695 N N . ASP A 1 92 ? 10.086 0.728 -10.585 1.00 84.00 92 ASP A N 1
ATOM 696 C CA . ASP A 1 92 ? 9.714 1.672 -11.631 1.00 84.00 92 ASP A CA 1
ATOM 697 C C . ASP A 1 92 ? 9.904 3.126 -11.142 1.00 84.00 92 ASP A C 1
ATOM 699 O O . ASP A 1 92 ? 9.403 3.498 -10.077 1.00 84.00 92 ASP A O 1
ATOM 703 N N . PRO A 1 93 ? 10.645 3.978 -11.872 1.00 82.56 93 PRO A N 1
ATOM 704 C CA . PRO A 1 93 ? 10.880 5.350 -11.440 1.00 82.56 93 PRO A CA 1
ATOM 705 C C . PRO A 1 93 ? 9.584 6.162 -11.350 1.00 82.56 93 PRO A C 1
ATOM 707 O O . PRO A 1 93 ? 9.498 7.040 -10.494 1.00 82.56 93 PRO A O 1
ATOM 710 N N . GLU A 1 94 ? 8.565 5.856 -12.163 1.00 82.69 94 GLU A N 1
ATOM 711 C CA . GLU A 1 94 ? 7.271 6.536 -12.091 1.00 82.69 94 GLU A CA 1
ATOM 712 C C . GLU A 1 94 ? 6.525 6.209 -10.791 1.00 82.69 94 GLU A C 1
ATOM 714 O O . GLU A 1 94 ? 5.808 7.069 -10.277 1.00 82.69 94 GLU A O 1
ATOM 719 N N . LEU A 1 95 ? 6.736 5.012 -10.226 1.00 82.81 95 LEU A N 1
ATOM 720 C CA . LEU A 1 95 ? 6.239 4.623 -8.902 1.00 82.81 95 LEU A CA 1
ATOM 721 C C . LEU A 1 95 ? 6.933 5.406 -7.778 1.00 82.81 95 LEU A C 1
ATOM 723 O O . LEU A 1 95 ? 6.293 5.799 -6.804 1.00 82.81 95 LEU A O 1
ATOM 727 N N . LEU A 1 96 ? 8.234 5.664 -7.912 1.00 79.19 96 LEU A N 1
ATOM 728 C CA . LEU A 1 96 ? 9.005 6.420 -6.919 1.00 79.19 96 LEU A CA 1
ATOM 729 C C . LEU A 1 96 ? 8.700 7.922 -6.951 1.00 79.19 96 LEU A C 1
ATOM 731 O O . LEU A 1 96 ? 8.798 8.596 -5.928 1.00 79.19 96 LEU A O 1
ATOM 735 N N . THR A 1 97 ? 8.326 8.450 -8.115 1.00 83.06 97 THR A N 1
ATOM 736 C CA . THR A 1 97 ? 7.931 9.857 -8.294 1.00 83.06 97 THR A CA 1
ATOM 737 C C . THR A 1 97 ? 6.424 10.068 -8.203 1.00 83.06 97 THR A C 1
ATOM 739 O O . THR A 1 97 ? 5.920 11.118 -8.602 1.00 83.06 97 THR A O 1
ATOM 742 N N . LEU A 1 98 ? 5.688 9.053 -7.755 1.00 80.56 98 LEU A N 1
ATOM 743 C CA . LEU A 1 98 ? 4.247 9.030 -7.889 1.00 80.56 98 LEU A CA 1
ATOM 744 C C . LEU A 1 98 ? 3.603 10.048 -6.953 1.00 80.56 98 LEU A C 1
ATOM 746 O O . LEU A 1 98 ? 3.700 9.970 -5.729 1.00 80.56 98 LEU A O 1
ATOM 750 N N . ASP A 1 99 ? 2.934 11.020 -7.561 1.00 80.62 99 ASP A N 1
ATOM 751 C CA . ASP A 1 99 ? 2.273 12.086 -6.834 1.00 80.62 99 ASP A CA 1
ATOM 752 C C . ASP A 1 99 ? 0.952 11.578 -6.239 1.00 80.62 99 ASP A C 1
ATOM 754 O O . ASP A 1 99 ? 0.016 11.216 -6.960 1.00 80.62 99 ASP A O 1
ATOM 758 N N . MET A 1 100 ? 0.882 11.536 -4.907 1.00 72.69 100 MET A N 1
ATOM 759 C CA . MET A 1 100 ? -0.310 11.100 -4.170 1.00 72.69 100 MET A CA 1
ATOM 760 C C . MET A 1 100 ? -1.507 12.043 -4.362 1.00 72.69 100 MET A C 1
ATOM 762 O O . MET A 1 100 ? -2.645 11.631 -4.142 1.00 72.69 100 MET A O 1
ATOM 766 N N . ASP A 1 101 ? -1.278 13.288 -4.794 1.00 79.81 101 ASP A N 1
ATOM 767 C CA . ASP A 1 101 ? -2.342 14.256 -5.063 1.00 79.81 101 ASP A CA 1
ATOM 768 C C . ASP A 1 101 ? -2.907 14.135 -6.493 1.00 79.81 101 ASP A C 1
ATOM 770 O O . ASP A 1 101 ? -3.974 14.679 -6.804 1.00 79.81 101 ASP A O 1
ATOM 774 N N . SER A 1 102 ? -2.244 13.354 -7.352 1.00 83.88 102 SER A N 1
ATOM 775 C CA . SER A 1 102 ? -2.676 13.096 -8.719 1.00 83.88 102 SER A CA 1
ATOM 776 C C . SER A 1 102 ? -4.094 12.511 -8.759 1.00 83.88 102 SER A C 1
ATOM 778 O O . SER A 1 102 ? -4.428 11.615 -7.974 1.00 83.88 102 SER A O 1
ATOM 780 N N . PRO A 1 103 ? -4.945 12.939 -9.713 1.00 87.00 103 PRO A N 1
ATOM 781 C CA . PRO A 1 103 ? -6.310 12.428 -9.845 1.00 87.00 103 PRO A CA 1
ATOM 782 C C . PRO A 1 103 ? -6.365 10.906 -10.024 1.00 87.00 103 PRO A C 1
ATOM 784 O O . PRO A 1 103 ? -7.296 10.259 -9.539 1.00 87.00 103 PRO A O 1
ATOM 787 N N . ALA A 1 104 ? -5.353 10.312 -10.666 1.00 83.12 104 ALA A N 1
ATOM 788 C CA . ALA A 1 104 ? -5.253 8.862 -10.799 1.00 83.12 104 ALA A CA 1
ATOM 789 C C . ALA A 1 104 ? -5.099 8.176 -9.434 1.00 83.12 104 ALA A C 1
ATOM 791 O O . ALA A 1 104 ? -5.729 7.150 -9.185 1.00 83.12 104 ALA A O 1
ATOM 792 N N . MET A 1 105 ? -4.306 8.765 -8.540 1.00 84.62 105 MET A N 1
ATOM 793 C CA . MET A 1 105 ? -4.024 8.198 -7.228 1.00 84.62 105 MET A CA 1
ATOM 794 C C . MET A 1 105 ? -5.169 8.420 -6.255 1.00 84.62 105 MET A C 1
ATOM 796 O O . MET A 1 105 ? -5.608 7.469 -5.618 1.00 84.62 105 MET A O 1
ATOM 800 N N . LYS A 1 106 ? -5.773 9.611 -6.266 1.00 88.31 106 LYS A N 1
ATOM 801 C CA . LYS A 1 106 ? -7.036 9.877 -5.564 1.00 88.31 106 LYS A CA 1
ATOM 802 C C . LYS A 1 106 ? -8.134 8.891 -5.960 1.00 88.31 106 LYS A C 1
ATOM 804 O O . LYS A 1 106 ? -8.893 8.458 -5.101 1.00 88.31 106 LYS A O 1
ATOM 809 N N . THR A 1 107 ? -8.214 8.508 -7.234 1.00 89.50 107 THR A N 1
ATOM 810 C CA . THR A 1 107 ? -9.190 7.505 -7.692 1.00 89.50 107 THR A CA 1
ATOM 811 C C . THR A 1 107 ? -8.909 6.132 -7.080 1.00 89.50 107 THR A C 1
ATOM 813 O O . THR A 1 107 ? -9.827 5.506 -6.562 1.00 89.50 107 THR A O 1
ATOM 816 N N . MET A 1 108 ? -7.651 5.676 -7.087 1.00 89.06 108 MET A N 1
ATOM 817 C CA . MET A 1 108 ? -7.280 4.388 -6.483 1.00 89.06 108 MET A CA 1
ATOM 818 C C . MET A 1 108 ? -7.496 4.371 -4.970 1.00 89.06 108 MET A C 1
ATOM 820 O O . MET A 1 108 ? -8.040 3.401 -4.453 1.00 89.06 108 MET A O 1
ATOM 824 N N . VAL A 1 109 ? -7.125 5.455 -4.285 1.00 88.88 109 VAL A N 1
ATOM 825 C CA . VAL A 1 109 ? -7.324 5.617 -2.842 1.00 88.88 109 VAL A CA 1
ATOM 826 C C . VAL A 1 109 ? -8.808 5.538 -2.502 1.00 88.88 109 VAL A C 1
ATOM 828 O O . VAL A 1 109 ? -9.185 4.744 -1.650 1.00 88.88 109 VAL A O 1
ATOM 831 N N . ASN A 1 110 ? -9.666 6.290 -3.199 1.00 88.94 110 ASN A N 1
ATOM 832 C CA . ASN A 1 110 ? -11.108 6.232 -2.955 1.00 88.94 110 ASN A CA 1
ATOM 833 C C . ASN A 1 110 ? -11.686 4.842 -3.239 1.00 88.94 110 ASN A C 1
ATOM 835 O O . ASN A 1 110 ? -12.475 4.356 -2.444 1.00 88.94 110 ASN A O 1
ATOM 839 N N . ASP A 1 111 ? -11.275 4.174 -4.317 1.00 90.06 111 ASP A N 1
ATOM 840 C CA . ASP A 1 111 ? -11.730 2.808 -4.611 1.00 90.06 111 ASP A CA 1
ATOM 841 C C . ASP A 1 111 ? -11.343 1.813 -3.503 1.00 90.06 111 ASP A C 1
ATOM 843 O O . ASP A 1 111 ? -12.120 0.928 -3.157 1.00 90.06 111 ASP A O 1
ATOM 847 N N . CYS A 1 112 ? -10.167 1.992 -2.899 1.00 90.50 112 CYS A N 1
ATOM 848 C CA . CYS A 1 112 ? -9.711 1.151 -1.799 1.00 90.50 112 CYS A CA 1
ATOM 849 C C . CYS A 1 112 ? -10.322 1.505 -0.438 1.00 90.50 112 CYS A C 1
ATOM 851 O O . CYS A 1 112 ? -10.399 0.628 0.416 1.00 90.50 112 CYS A O 1
ATOM 853 N N . LEU A 1 113 ? -10.757 2.751 -0.233 1.00 85.88 113 LEU A N 1
ATOM 854 C CA . LEU A 1 113 ? -11.441 3.196 0.988 1.00 85.88 113 LEU A CA 1
ATOM 855 C C . LEU A 1 113 ? -12.951 2.925 0.961 1.00 85.88 113 LEU A C 1
ATOM 857 O O . LEU A 1 113 ? -13.554 2.730 2.008 1.00 85.88 113 LEU A O 1
ATOM 861 N N . LEU A 1 114 ? -13.559 2.930 -0.226 1.00 77.50 114 LEU A N 1
ATOM 862 C CA . LEU A 1 114 ? -14.996 2.738 -0.444 1.00 77.50 114 LEU A CA 1
ATOM 863 C C . LEU A 1 114 ? -15.350 1.276 -0.745 1.00 77.50 114 LEU A C 1
ATOM 865 O O . LEU A 1 114 ? -16.351 1.017 -1.411 1.00 77.50 114 LEU A O 1
ATOM 869 N N . LYS A 1 115 ? -14.526 0.314 -0.312 1.00 57.50 115 LYS A N 1
ATOM 870 C CA . LYS A 1 115 ? -14.914 -1.100 -0.355 1.00 57.50 115 LYS A CA 1
ATOM 871 C C . LYS A 1 115 ? -16.072 -1.332 0.631 1.00 57.50 115 LYS A C 1
ATOM 873 O O . LYS A 1 115 ? -15.837 -1.676 1.784 1.00 57.50 115 LYS A O 1
ATOM 878 N N . ASP A 1 116 ? -17.293 -1.098 0.154 1.00 42.69 116 ASP A N 1
ATOM 879 C CA . ASP A 1 116 ? -18.548 -1.678 0.656 1.00 42.69 116 ASP A CA 1
ATOM 880 C C . ASP A 1 116 ? -18.585 -3.202 0.428 1.00 42.69 116 ASP A C 1
ATOM 882 O O . ASP A 1 116 ? -18.128 -3.666 -0.650 1.00 42.69 116 ASP A O 1
#

Sequence (116 aa):
MQKKVEKKYPDAADADKLSLADQDVKDMIADCRKAAGIGTSSSDGWSRKDQLDFVNSCVNKAVEGGMEELDAQSYCDCMQDKLEKKYPNSGDPELLTLDMDSPAMKTMVNDCLLKD

Radius of gyration: 19.58 Å; chains: 1; bounding box: 43×56×36 Å